Protein AF-A0A5J4RIB5-F1 (afdb_monomer)

Secondary structure (DSSP, 8-state):
--HHHHHHHHHHHHHHHHTT-HHHHHHHHHHHHTTSTTHHHHHHHHHHHHHHHHHHHHHHTT---TTHHHHHHHHHHHHHHHHHHHHHHHHHHHHHHHHHHHHHHHHHS-SS-HHHHHHHHHHHHHHHHHHTT-

Nearest PDB structures (foldseek):
  6o35-assembly1_A  TM=5.363E-01  e=4.156E+00  synthetic construct
  6o35-assembly1_B-2  TM=5.754E-01  e=6.605E+00  synthetic construct
  7nna-assembly1_A  TM=2.122E-01  e=6.605E+00  Klebsiella pneumoniae

Sequence (134 aa):
MDKLYINNQYQNIIGLINQKRLKEAIALLERYLCDGVLWDLYNQLEQIRISYNYMLQYMRMNVPDSERKKLHYKLLTDTMEIADRARIEKLAYAVALSLYYKARNTLLTPSYTIKAALMELENYTADIAVISLH

Mean predicted alig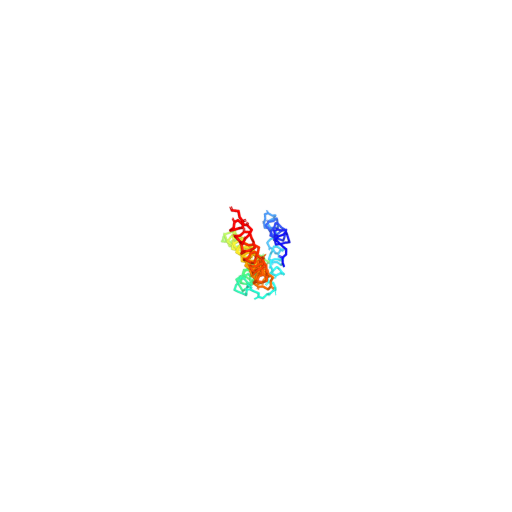ned error: 10.09 Å

Structure (mmCIF, N/CA/C/O backbone):
data_AF-A0A5J4RIB5-F1
#
_entry.id   AF-A0A5J4RIB5-F1
#
loop_
_atom_site.group_PDB
_atom_site.id
_atom_site.type_symbol
_atom_site.label_atom_id
_atom_site.label_alt_id
_atom_site.label_comp_id
_atom_site.label_asym_id
_atom_site.label_entity_id
_atom_site.label_seq_id
_atom_site.pdbx_PDB_ins_code
_atom_site.Cartn_x
_atom_site.Cartn_y
_atom_site.Cartn_z
_atom_site.occupancy
_atom_site.B_iso_or_equiv
_atom_site.auth_seq_id
_atom_site.auth_comp_id
_atom_site.auth_asym_id
_atom_site.auth_atom_id
_atom_site.pdbx_PDB_model_num
ATOM 1 N N . MET A 1 1 ? 11.457 -7.933 -11.142 1.00 59.97 1 MET A N 1
ATOM 2 C CA . MET A 1 1 ? 10.178 -7.615 -10.472 1.00 59.97 1 MET A CA 1
ATOM 3 C C . MET A 1 1 ? 9.107 -7.475 -11.536 1.00 59.97 1 MET A C 1
ATOM 5 O O . MET A 1 1 ? 9.207 -6.568 -12.355 1.00 59.97 1 MET A O 1
ATOM 9 N N . ASP A 1 2 ? 8.129 -8.380 -11.562 1.00 81.62 2 ASP A N 1
ATOM 10 C CA . ASP A 1 2 ? 7.052 -8.336 -12.554 1.00 81.62 2 ASP A CA 1
ATOM 11 C C . ASP A 1 2 ? 5.983 -7.311 -12.177 1.00 81.62 2 ASP A C 1
ATOM 13 O O . ASP A 1 2 ? 5.428 -7.338 -11.077 1.00 81.62 2 ASP A O 1
ATOM 17 N N . LYS A 1 3 ? 5.638 -6.428 -13.122 1.00 85.25 3 LYS A N 1
ATOM 18 C CA . LYS A 1 3 ? 4.566 -5.429 -12.956 1.00 85.25 3 LYS A CA 1
ATOM 19 C C . LYS A 1 3 ? 3.228 -6.078 -12.580 1.00 85.25 3 LYS A C 1
ATOM 21 O O . LYS A 1 3 ? 2.456 -5.502 -11.816 1.00 85.25 3 LYS A O 1
ATOM 26 N N . LEU A 1 4 ? 2.969 -7.283 -13.096 1.00 88.56 4 LEU A N 1
ATOM 27 C CA . LEU A 1 4 ? 1.775 -8.066 -12.780 1.00 88.56 4 LEU A CA 1
ATOM 28 C C . LEU A 1 4 ? 1.737 -8.468 -11.301 1.00 88.56 4 LEU A C 1
ATOM 30 O O . LEU A 1 4 ? 0.703 -8.311 -10.659 1.00 88.56 4 LEU A O 1
ATOM 34 N N . TYR A 1 5 ? 2.866 -8.923 -10.754 1.00 90.31 5 TYR A N 1
ATOM 35 C CA . TYR A 1 5 ? 2.979 -9.286 -9.342 1.00 90.31 5 TYR A CA 1
ATOM 36 C C . TYR A 1 5 ? 2.735 -8.076 -8.433 1.00 90.31 5 TYR A C 1
ATOM 38 O O . TYR A 1 5 ? 1.931 -8.161 -7.509 1.00 90.31 5 TYR A O 1
ATOM 46 N N . ILE A 1 6 ? 3.357 -6.931 -8.745 1.00 89.50 6 ILE A N 1
ATOM 47 C CA . ILE A 1 6 ? 3.166 -5.667 -8.011 1.00 89.50 6 ILE A CA 1
ATOM 48 C C . ILE A 1 6 ? 1.684 -5.272 -7.973 1.00 89.50 6 ILE A C 1
ATOM 50 O O . ILE A 1 6 ? 1.140 -4.974 -6.911 1.00 89.50 6 ILE A O 1
ATOM 54 N N . ASN A 1 7 ? 1.009 -5.315 -9.124 1.00 92.25 7 ASN A N 1
ATOM 55 C CA . ASN A 1 7 ? -0.412 -4.989 -9.194 1.00 92.25 7 ASN A CA 1
ATOM 56 C C . ASN A 1 7 ? -1.282 -6.007 -8.446 1.00 92.25 7 ASN A C 1
ATOM 58 O O . ASN A 1 7 ? -2.203 -5.594 -7.753 1.00 92.25 7 ASN A O 1
ATOM 62 N N . ASN A 1 8 ? -0.998 -7.308 -8.546 1.00 93.69 8 ASN A N 1
ATOM 63 C CA . ASN A 1 8 ? -1.767 -8.337 -7.846 1.00 93.69 8 ASN A CA 1
ATOM 64 C C . ASN A 1 8 ? -1.672 -8.173 -6.319 1.00 93.69 8 ASN A C 1
ATOM 66 O O . ASN A 1 8 ? -2.697 -8.131 -5.644 1.00 93.69 8 ASN A O 1
ATOM 70 N N . GLN A 1 9 ? -0.459 -7.984 -5.785 1.00 92.25 9 GLN A N 1
ATOM 71 C CA . GLN A 1 9 ? -0.258 -7.748 -4.351 1.00 92.25 9 GLN A CA 1
ATOM 72 C C . GLN A 1 9 ? -1.002 -6.501 -3.872 1.00 92.25 9 GLN A C 1
ATOM 74 O O . GLN A 1 9 ? -1.708 -6.552 -2.868 1.00 92.25 9 GLN A O 1
ATOM 79 N N . TYR A 1 10 ? -0.916 -5.406 -4.629 1.00 93.56 10 TYR A N 1
ATOM 80 C CA . TYR A 1 10 ? -1.654 -4.186 -4.321 1.00 93.56 10 TYR A CA 1
ATOM 81 C C . TYR A 1 10 ? -3.175 -4.407 -4.293 1.00 93.56 10 TYR A C 1
ATOM 83 O O . TYR A 1 10 ? -3.832 -3.994 -3.341 1.00 93.56 10 TYR A O 1
ATOM 91 N N . GLN A 1 11 ? -3.741 -5.110 -5.280 1.00 94.62 11 GLN A N 1
ATOM 92 C CA . GLN A 1 11 ? -5.179 -5.410 -5.299 1.00 94.62 11 GLN A CA 1
ATOM 93 C C . GLN A 1 11 ? -5.612 -6.253 -4.093 1.00 94.62 11 GLN A C 1
ATOM 95 O O . GLN A 1 11 ? -6.665 -5.994 -3.513 1.00 94.62 11 GLN A O 1
ATOM 100 N N . ASN A 1 12 ? -4.785 -7.210 -3.661 1.00 94.88 12 ASN A N 1
ATOM 101 C CA . ASN A 1 12 ? -5.063 -7.999 -2.460 1.00 94.88 12 ASN A CA 1
ATOM 102 C C . ASN A 1 12 ? -5.068 -7.123 -1.195 1.00 94.88 12 ASN A C 1
ATOM 104 O O . ASN A 1 12 ? -5.971 -7.250 -0.368 1.00 94.88 12 ASN A O 1
ATOM 108 N N . ILE A 1 13 ? -4.105 -6.202 -1.063 1.00 94.31 13 ILE A N 1
ATOM 109 C CA . ILE A 1 13 ? -4.021 -5.263 0.069 1.00 94.31 13 ILE A CA 1
ATOM 110 C C . ILE A 1 13 ? -5.260 -4.360 0.111 1.00 94.31 13 ILE A C 1
ATOM 112 O O . ILE A 1 13 ? -5.926 -4.279 1.143 1.00 94.31 13 ILE A O 1
ATOM 116 N N . ILE A 1 14 ? -5.620 -3.736 -1.013 1.00 94.38 14 ILE A N 1
ATOM 117 C CA . ILE A 1 14 ? -6.811 -2.878 -1.108 1.00 94.38 14 ILE A CA 1
ATOM 118 C C . ILE A 1 14 ? -8.091 -3.678 -0.833 1.00 94.38 14 ILE A C 1
ATOM 120 O O . ILE A 1 14 ? -8.984 -3.201 -0.132 1.00 94.38 14 ILE A O 1
ATOM 124 N N . GLY A 1 15 ? -8.167 -4.925 -1.306 1.00 94.50 15 GLY A N 1
ATOM 125 C CA . GLY A 1 15 ? -9.265 -5.838 -0.994 1.00 94.50 15 GLY A CA 1
ATOM 126 C C . GLY A 1 15 ? -9.434 -6.073 0.511 1.00 94.50 15 GLY A C 1
ATOM 127 O O . GLY A 1 15 ? -10.552 -5.993 1.022 1.00 94.50 15 GLY A O 1
ATOM 128 N N . LEU A 1 16 ? -8.336 -6.292 1.241 1.00 94.00 16 LEU A N 1
ATOM 129 C CA . LEU A 1 16 ? -8.355 -6.449 2.702 1.00 94.00 16 LEU A CA 1
ATOM 130 C C . LEU A 1 16 ? -8.769 -5.157 3.424 1.00 94.00 16 LEU A C 1
ATOM 132 O O . LEU A 1 16 ? -9.557 -5.211 4.373 1.00 94.00 16 LEU A O 1
ATOM 136 N N . ILE A 1 17 ? -8.294 -4.000 2.956 1.00 91.69 17 ILE A N 1
ATOM 137 C CA . ILE A 1 17 ? -8.664 -2.684 3.502 1.00 91.69 17 ILE A CA 1
ATOM 138 C C . ILE A 1 17 ? -10.169 -2.432 3.330 1.00 91.69 17 ILE A C 1
ATOM 140 O O . ILE A 1 17 ? -10.851 -2.086 4.298 1.00 91.69 17 ILE A O 1
ATOM 144 N N . ASN A 1 18 ? -10.716 -2.699 2.141 1.00 91.00 18 ASN A N 1
ATOM 145 C CA . ASN A 1 18 ? -12.144 -2.545 1.844 1.00 91.00 18 ASN A CA 1
ATOM 146 C C . ASN A 1 18 ? -13.030 -3.472 2.691 1.00 91.00 18 ASN A C 1
ATOM 148 O O . ASN A 1 18 ? -14.131 -3.095 3.092 1.00 91.00 18 ASN A O 1
ATOM 152 N N . GLN A 1 19 ? -12.532 -4.663 3.033 1.00 92.81 19 GLN A N 1
ATOM 153 C CA . GLN A 1 19 ? -13.194 -5.599 3.948 1.00 92.81 19 GLN A CA 1
ATOM 154 C C . GLN A 1 19 ? -13.059 -5.204 5.432 1.00 92.81 19 GLN A C 1
ATOM 156 O O . GLN A 1 19 ? -13.494 -5.956 6.303 1.00 92.81 19 GLN A O 1
ATOM 161 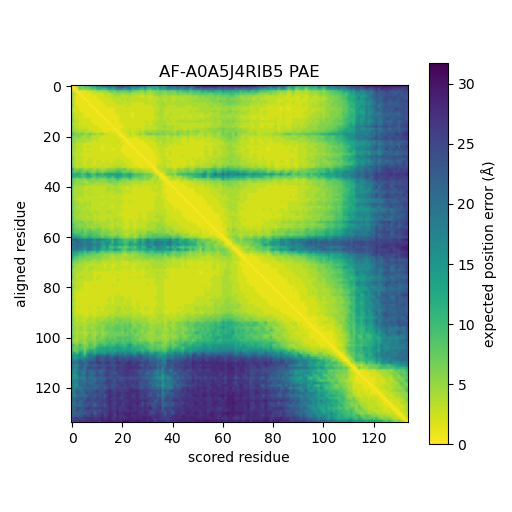N N . LYS A 1 20 ? -12.461 -4.044 5.748 1.00 88.00 20 LYS A N 1
ATOM 162 C CA . LYS A 1 20 ? -12.151 -3.580 7.115 1.00 88.00 20 LYS A CA 1
ATOM 163 C C . LYS A 1 20 ? -11.229 -4.531 7.893 1.00 88.00 20 LYS A C 1
ATOM 165 O O . LYS A 1 20 ? -11.199 -4.506 9.123 1.00 88.00 20 LYS A O 1
ATOM 170 N N . ARG A 1 21 ? -10.439 -5.354 7.196 1.00 91.81 21 ARG A N 1
ATOM 171 C CA . ARG A 1 21 ? -9.492 -6.317 7.786 1.00 91.81 21 ARG A CA 1
ATOM 172 C C . ARG A 1 21 ? -8.114 -5.677 7.946 1.00 91.81 21 ARG A C 1
ATOM 174 O O . ARG A 1 21 ? -7.120 -6.157 7.406 1.00 91.81 21 ARG A O 1
ATOM 181 N N . LEU A 1 22 ? -8.058 -4.584 8.712 1.00 91.12 22 LEU A N 1
ATOM 182 C CA . LEU A 1 22 ? -6.865 -3.737 8.834 1.00 91.12 22 LEU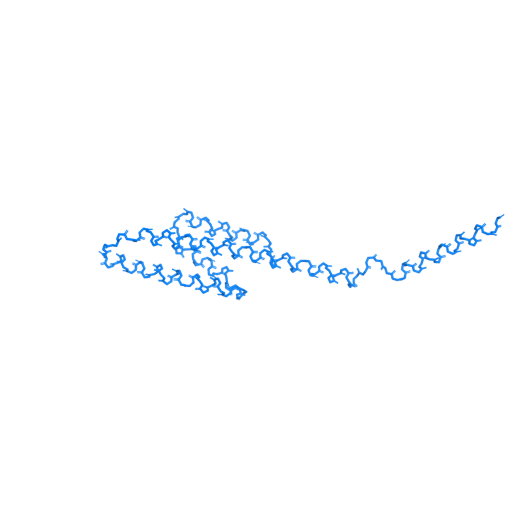 A CA 1
ATOM 183 C C . LEU A 1 22 ? -5.626 -4.512 9.314 1.00 91.12 22 LEU A C 1
ATOM 185 O O . LEU A 1 22 ? -4.545 -4.346 8.765 1.00 91.12 22 LEU A O 1
ATOM 189 N N . LYS A 1 23 ? -5.790 -5.426 10.279 1.00 92.75 23 LYS A N 1
ATOM 190 C CA . LYS A 1 23 ? -4.694 -6.270 10.786 1.00 92.75 23 LYS A CA 1
ATOM 191 C C . LYS A 1 23 ? -4.014 -7.083 9.680 1.00 92.75 23 LYS A C 1
ATOM 193 O O . LYS A 1 23 ? -2.795 -7.199 9.651 1.00 92.75 23 LYS A O 1
ATOM 198 N N . GLU A 1 24 ? -4.812 -7.671 8.798 1.00 93.62 24 GLU A N 1
ATOM 199 C CA . GLU A 1 24 ? -4.313 -8.529 7.724 1.00 93.62 24 GLU A CA 1
ATOM 200 C C . GLU A 1 24 ? -3.723 -7.705 6.587 1.00 93.62 24 GLU A C 1
ATOM 202 O O . GLU A 1 24 ? -2.696 -8.085 6.033 1.00 93.62 24 GLU A O 1
ATOM 207 N N . ALA A 1 25 ? -4.331 -6.552 6.289 1.00 94.62 25 ALA A N 1
ATOM 208 C CA . ALA A 1 25 ? -3.780 -5.593 5.341 1.00 94.62 25 ALA A CA 1
ATOM 209 C C . ALA A 1 25 ? -2.380 -5.125 5.769 1.00 94.62 25 ALA A C 1
ATOM 211 O O . ALA A 1 25 ? -1.464 -5.156 4.953 1.00 94.62 25 ALA A O 1
ATOM 212 N N . ILE A 1 26 ? -2.201 -4.771 7.049 1.00 93.31 26 ILE A N 1
ATOM 213 C CA . ILE A 1 26 ? -0.899 -4.380 7.610 1.00 93.31 26 ILE A CA 1
ATOM 214 C C . ILE A 1 26 ? 0.112 -5.525 7.470 1.00 93.31 26 ILE A C 1
ATOM 216 O O . ILE A 1 26 ? 1.181 -5.307 6.917 1.00 93.31 26 ILE A O 1
ATOM 220 N N . ALA A 1 27 ? -0.234 -6.752 7.875 1.00 93.69 27 ALA A N 1
ATOM 221 C CA . ALA A 1 27 ? 0.681 -7.897 7.791 1.00 93.69 27 ALA A CA 1
ATOM 222 C C . ALA A 1 27 ? 1.100 -8.236 6.344 1.00 93.69 27 ALA A C 1
ATOM 224 O O . ALA A 1 27 ? 2.253 -8.583 6.073 1.00 93.69 27 ALA A O 1
ATOM 225 N N . LEU A 1 28 ? 0.169 -8.131 5.391 1.00 93.50 28 LEU A N 1
ATOM 226 C CA . LEU A 1 28 ? 0.470 -8.326 3.974 1.00 93.50 28 LEU A CA 1
ATOM 227 C C . LEU A 1 28 ? 1.375 -7.205 3.441 1.00 93.50 28 LEU A C 1
ATOM 229 O O . LEU A 1 28 ? 2.315 -7.479 2.693 1.00 93.50 28 LEU A O 1
ATOM 233 N N . LEU A 1 29 ? 1.119 -5.959 3.848 1.00 92.62 29 LEU A N 1
ATOM 234 C CA . LEU A 1 29 ? 1.900 -4.791 3.450 1.00 92.62 29 LEU A CA 1
ATOM 235 C C . LEU A 1 29 ? 3.316 -4.807 4.055 1.00 92.62 29 LEU A C 1
ATOM 237 O O . LEU A 1 29 ? 4.266 -4.466 3.358 1.00 92.62 29 LEU A O 1
ATOM 241 N N . GLU A 1 30 ? 3.497 -5.296 5.284 1.00 92.50 30 GLU A N 1
ATOM 242 C CA . GLU A 1 30 ? 4.818 -5.534 5.888 1.00 92.50 30 GLU A CA 1
ATOM 243 C C . GLU A 1 30 ? 5.642 -6.506 5.045 1.00 92.50 30 GLU A C 1
ATOM 245 O O . GLU A 1 30 ?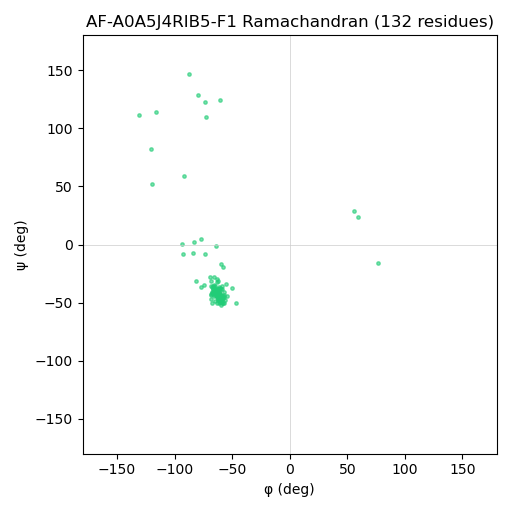 6.776 -6.211 4.666 1.00 92.50 30 GLU A O 1
ATOM 250 N N . ARG A 1 31 ? 5.051 -7.652 4.681 1.00 90.50 31 ARG A N 1
ATOM 251 C CA . ARG A 1 31 ? 5.710 -8.636 3.816 1.00 90.50 31 ARG A CA 1
ATOM 252 C C . ARG A 1 31 ? 6.037 -8.049 2.445 1.00 90.50 31 ARG A C 1
ATOM 254 O O . ARG A 1 31 ? 7.076 -8.367 1.877 1.00 90.50 31 ARG A O 1
ATOM 261 N N . TYR A 1 32 ? 5.168 -7.189 1.922 1.00 89.94 32 TYR A N 1
ATO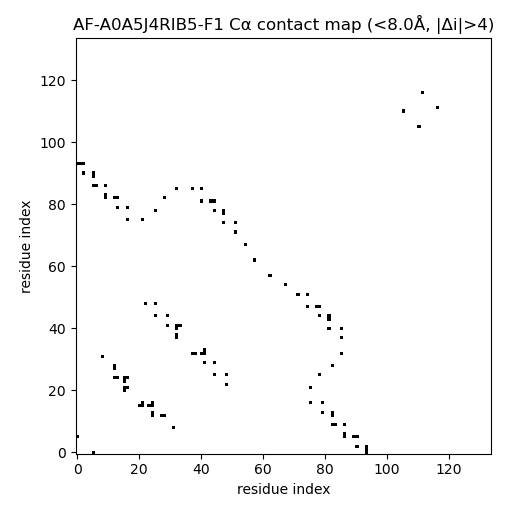M 262 C CA . TYR A 1 32 ? 5.373 -6.502 0.650 1.00 89.94 32 TYR A CA 1
ATOM 263 C C . TYR A 1 32 ? 6.514 -5.466 0.693 1.00 89.94 32 TYR A C 1
ATOM 265 O O . TYR A 1 32 ? 7.192 -5.244 -0.316 1.00 89.94 32 TYR A O 1
ATOM 273 N N . LEU A 1 33 ? 6.745 -4.845 1.853 1.00 89.88 33 LEU A N 1
ATOM 274 C CA . LEU A 1 33 ? 7.791 -3.842 2.088 1.00 89.88 33 LEU A CA 1
ATOM 275 C C . LEU A 1 33 ? 9.115 -4.428 2.614 1.00 89.88 33 LEU A C 1
ATOM 277 O O . LEU A 1 33 ? 10.113 -3.712 2.655 1.00 89.88 33 LEU A O 1
ATOM 281 N N . CYS A 1 34 ? 9.151 -5.718 2.960 1.00 84.12 34 CYS A N 1
ATOM 282 C CA . CYS A 1 34 ? 10.294 -6.397 3.584 1.00 84.12 34 CYS A CA 1
ATOM 283 C C . CYS A 1 34 ? 11.591 -6.376 2.742 1.00 84.12 34 CYS A C 1
ATOM 285 O O . CYS A 1 34 ? 12.679 -6.534 3.286 1.00 84.12 34 CYS A O 1
ATOM 287 N N . ASP A 1 35 ? 11.502 -6.084 1.441 1.00 80.19 35 ASP A N 1
ATOM 288 C CA . ASP A 1 35 ? 12.642 -6.013 0.511 1.00 80.19 35 ASP A CA 1
ATOM 289 C C . ASP A 1 35 ? 13.663 -4.888 0.827 1.00 80.19 35 ASP A C 1
ATOM 291 O O . ASP A 1 35 ? 14.634 -4.716 0.094 1.00 80.19 35 ASP A O 1
ATOM 295 N N . GLY A 1 36 ? 13.442 -4.072 1.866 1.00 74.50 36 GLY A N 1
ATOM 296 C CA . GLY A 1 36 ? 14.394 -3.069 2.373 1.00 74.50 36 GLY A CA 1
ATOM 297 C C . GLY A 1 36 ? 14.520 -1.785 1.543 1.00 74.50 36 GLY A C 1
ATOM 298 O O . GLY A 1 36 ? 14.992 -0.775 2.053 1.00 74.50 36 GLY A O 1
ATOM 299 N N . VAL A 1 37 ? 14.042 -1.781 0.294 1.00 78.56 37 VAL A N 1
ATOM 300 C CA . VAL A 1 37 ? 14.084 -0.615 -0.616 1.00 78.56 37 VAL A CA 1
ATOM 301 C C . VAL A 1 37 ? 13.268 0.573 -0.089 1.00 78.56 37 VAL A C 1
ATOM 303 O O . VAL A 1 37 ? 13.593 1.720 -0.366 1.00 78.56 37 VAL A O 1
ATOM 306 N N . LEU A 1 38 ? 12.205 0.304 0.672 1.00 88.31 38 LEU A N 1
ATOM 307 C CA . LEU A 1 38 ? 11.231 1.299 1.130 1.00 88.31 38 LEU A CA 1
ATOM 308 C C . LEU A 1 38 ? 11.186 1.366 2.659 1.00 88.31 38 LEU A C 1
ATOM 310 O O . LEU A 1 38 ? 10.125 1.238 3.270 1.00 88.31 38 LEU A O 1
ATOM 314 N N . TRP A 1 39 ? 12.358 1.534 3.273 1.00 88.12 39 TRP A N 1
ATOM 315 C CA . TRP A 1 39 ? 12.515 1.525 4.729 1.00 88.12 39 TRP A CA 1
ATOM 316 C C . TRP A 1 39 ? 11.672 2.600 5.432 1.00 88.12 39 TRP A C 1
ATOM 318 O O . TRP A 1 39 ? 11.045 2.322 6.452 1.00 88.12 39 TRP A O 1
ATOM 328 N N . ASP A 1 40 ? 11.557 3.792 4.845 1.00 91.81 40 ASP A N 1
ATOM 329 C CA . ASP A 1 40 ? 10.736 4.871 5.409 1.00 91.81 40 ASP A CA 1
ATOM 330 C C . ASP A 1 40 ? 9.251 4.489 5.486 1.00 91.81 40 ASP A C 1
ATOM 332 O O . ASP A 1 40 ? 8.601 4.694 6.513 1.00 91.81 40 ASP A O 1
ATOM 336 N N . LEU A 1 41 ? 8.720 3.868 4.426 1.00 92.44 41 LEU A N 1
ATOM 337 C CA . LEU A 1 41 ? 7.338 3.380 4.394 1.00 92.44 41 LEU A CA 1
ATOM 338 C C . LEU A 1 41 ? 7.125 2.226 5.378 1.00 92.44 41 LEU A C 1
ATOM 340 O O . LEU A 1 41 ? 6.070 2.143 6.004 1.00 92.44 41 LEU A O 1
ATOM 344 N N . TYR A 1 42 ? 8.127 1.361 5.546 1.00 92.62 42 TYR A N 1
ATOM 345 C CA . TYR A 1 42 ? 8.090 0.294 6.542 1.00 92.62 42 TYR A CA 1
ATOM 346 C C . TYR A 1 42 ? 8.002 0.859 7.968 1.00 92.62 42 TYR A C 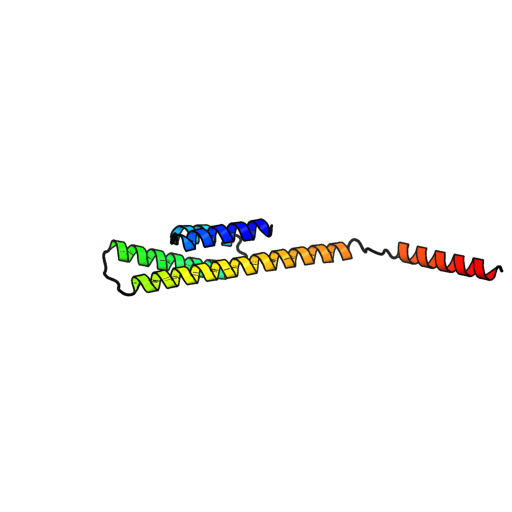1
ATOM 348 O O . TYR A 1 42 ? 7.160 0.426 8.750 1.00 92.62 42 TYR A O 1
ATOM 356 N N . ASN A 1 43 ? 8.797 1.881 8.297 1.00 91.81 43 ASN A N 1
ATOM 357 C CA . ASN A 1 43 ? 8.736 2.528 9.610 1.00 91.81 43 ASN A CA 1
ATOM 358 C C . ASN A 1 43 ? 7.394 3.217 9.865 1.00 91.81 43 ASN A C 1
ATOM 360 O O . ASN A 1 43 ? 6.862 3.147 10.972 1.00 91.81 43 ASN A O 1
ATOM 364 N N . GLN A 1 44 ? 6.832 3.882 8.853 1.00 94.06 44 GLN A N 1
ATOM 365 C CA . GLN A 1 44 ? 5.503 4.486 8.960 1.00 94.06 44 GLN A CA 1
ATOM 366 C C . GLN A 1 44 ? 4.431 3.421 9.215 1.00 94.06 44 GLN A C 1
ATOM 368 O O . GLN A 1 44 ? 3.582 3.595 10.090 1.00 94.06 44 GLN A O 1
ATOM 373 N N . LEU A 1 45 ? 4.507 2.290 8.510 1.00 94.69 45 LEU A N 1
ATOM 374 C CA . LEU A 1 45 ? 3.600 1.166 8.715 1.00 94.69 45 LEU A CA 1
ATOM 375 C C . LEU A 1 45 ? 3.732 0.567 10.120 1.00 94.69 45 LEU A C 1
ATOM 377 O O . LEU A 1 45 ? 2.727 0.251 10.755 1.00 94.69 45 LEU A O 1
ATOM 381 N N . GLU A 1 46 ? 4.955 0.466 10.630 1.00 93.69 46 GLU A N 1
ATOM 382 C CA . GLU A 1 46 ? 5.224 -0.017 11.981 1.00 93.69 46 GLU A CA 1
ATOM 383 C C . GLU A 1 46 ? 4.586 0.895 13.044 1.00 93.69 46 GLU A C 1
ATOM 385 O O . GLU A 1 46 ? 3.952 0.412 13.983 1.00 93.69 46 GLU A O 1
ATOM 390 N N . GLN A 1 47 ? 4.645 2.219 12.863 1.00 94.25 47 GLN A N 1
ATOM 391 C CA . GLN A 1 47 ? 3.948 3.166 13.745 1.00 94.25 47 GLN A CA 1
ATOM 392 C C . GLN A 1 47 ? 2.425 2.976 13.713 1.00 94.25 47 GLN A C 1
ATOM 394 O O . GLN A 1 47 ? 1.776 2.964 14.763 1.00 94.25 47 GLN A O 1
ATOM 399 N N . ILE A 1 48 ? 1.846 2.764 12.526 1.00 94.31 48 ILE A N 1
ATOM 400 C CA . ILE A 1 48 ? 0.415 2.460 12.370 1.00 94.31 48 ILE A CA 1
ATOM 401 C C . ILE A 1 48 ? 0.062 1.157 13.093 1.00 94.31 48 ILE A C 1
ATOM 403 O O . ILE A 1 48 ? -0.932 1.105 13.819 1.00 94.31 48 ILE A O 1
ATOM 407 N N . ARG A 1 49 ? 0.884 0.112 12.950 1.00 94.44 49 ARG A N 1
ATOM 408 C CA . ARG A 1 49 ? 0.688 -1.181 13.615 1.00 94.44 49 ARG A CA 1
ATOM 409 C C . ARG A 1 49 ? 0.709 -1.047 15.131 1.00 94.44 49 ARG A C 1
ATOM 411 O O . ARG A 1 49 ? -0.171 -1.584 15.806 1.00 94.44 49 ARG A O 1
ATOM 418 N N . ILE A 1 50 ? 1.691 -0.326 15.668 1.00 94.38 50 ILE A N 1
ATOM 419 C CA . ILE A 1 50 ? 1.803 -0.042 17.101 1.00 94.38 50 ILE A CA 1
ATOM 420 C C . ILE A 1 50 ? 0.553 0.707 17.582 1.00 94.38 50 ILE A C 1
ATOM 422 O O . ILE A 1 50 ? -0.089 0.274 18.541 1.00 94.38 50 ILE A O 1
ATOM 426 N N . SER A 1 51 ? 0.154 1.774 16.883 1.00 93.50 51 SER A N 1
ATOM 427 C CA . SER A 1 51 ? -1.042 2.561 17.213 1.00 93.50 51 SER A CA 1
ATOM 428 C C . SER A 1 51 ? -2.321 1.714 17.192 1.00 93.50 51 SER A C 1
ATOM 430 O O . SER A 1 51 ? -3.122 1.762 18.129 1.00 93.50 51 SER A O 1
ATOM 432 N N . TYR A 1 52 ? -2.481 0.863 16.179 1.00 93.38 52 TYR A N 1
ATOM 433 C CA . TYR A 1 52 ? -3.606 -0.061 16.070 1.00 93.38 52 TYR A CA 1
ATOM 434 C C . TYR A 1 52 ? -3.630 -1.087 17.213 1.00 93.38 52 TYR A C 1
ATOM 436 O O . TYR A 1 52 ? -4.681 -1.352 17.796 1.00 93.38 52 TYR A O 1
ATOM 444 N N . ASN A 1 53 ? -2.473 -1.633 17.595 1.00 92.81 53 ASN A N 1
ATOM 445 C CA . ASN A 1 53 ? -2.376 -2.557 18.724 1.00 92.81 53 ASN A CA 1
ATOM 446 C C . ASN A 1 53 ? -2.752 -1.884 20.048 1.00 92.81 53 ASN A C 1
ATOM 448 O O . ASN A 1 53 ? -3.495 -2.477 20.833 1.00 92.81 53 ASN A O 1
ATOM 452 N N . TYR A 1 54 ? -2.306 -0.648 20.284 1.00 91.75 54 TYR A N 1
ATOM 453 C CA . TYR A 1 54 ? -2.732 0.124 21.453 1.00 91.75 54 TYR A CA 1
ATOM 454 C C . TYR A 1 54 ? -4.241 0.350 21.455 1.00 91.75 54 TYR A C 1
ATOM 456 O O . TYR A 1 54 ? -4.902 0.075 22.455 1.00 91.75 54 TYR A O 1
ATOM 464 N N . MET A 1 55 ? -4.809 0.761 20.321 1.00 90.38 55 MET A N 1
ATOM 465 C CA . MET A 1 55 ? -6.253 0.930 20.167 1.00 90.38 55 MET A CA 1
ATOM 466 C C . MET A 1 55 ? -7.019 -0.351 20.545 1.00 90.38 55 MET A C 1
ATOM 468 O O . MET A 1 55 ? -8.003 -0.286 21.280 1.00 90.38 55 MET A O 1
ATOM 472 N N . LEU A 1 56 ? -6.557 -1.528 20.106 1.00 90.69 56 LEU A N 1
ATOM 473 C CA . LEU A 1 56 ? -7.156 -2.814 20.483 1.00 90.69 56 LEU A CA 1
ATOM 474 C C . LEU A 1 56 ? -7.012 -3.130 21.980 1.00 90.69 56 LEU A C 1
ATOM 476 O O . LEU A 1 56 ? -7.931 -3.698 22.571 1.00 90.69 56 LEU A O 1
ATOM 480 N N . GLN A 1 57 ? -5.890 -2.776 22.610 1.00 90.25 57 GLN A N 1
ATOM 481 C CA . GLN A 1 57 ? -5.706 -2.960 24.054 1.00 90.25 57 GLN A CA 1
ATOM 482 C C . GLN A 1 57 ? -6.710 -2.128 24.857 1.00 90.25 57 GLN A C 1
ATOM 484 O O . GLN A 1 57 ? -7.362 -2.672 25.748 1.00 90.25 57 GLN A O 1
ATOM 489 N N . TYR A 1 58 ? -6.920 -0.861 24.489 1.00 87.50 58 TYR A N 1
ATOM 490 C CA . TYR A 1 58 ? -7.929 -0.011 25.130 1.00 87.50 58 TYR A CA 1
ATOM 491 C C . TYR A 1 58 ? -9.349 -0.572 24.980 1.00 87.50 58 TYR A C 1
ATOM 493 O O . TYR A 1 58 ? -10.128 -0.540 25.933 1.00 87.50 58 TYR A O 1
ATOM 501 N N . MET A 1 59 ? -9.677 -1.175 23.829 1.00 86.06 59 MET A N 1
ATOM 502 C CA . MET A 1 59 ? -10.965 -1.863 23.655 1.00 86.06 59 MET A CA 1
ATOM 503 C C . MET A 1 59 ? -11.137 -3.039 24.614 1.00 86.06 59 MET A C 1
ATOM 505 O O . MET A 1 59 ? -12.229 -3.246 25.133 1.00 86.06 59 MET A O 1
ATOM 509 N N . ARG A 1 60 ? -10.073 -3.816 24.852 1.00 89.00 60 ARG A N 1
ATOM 510 C CA . ARG A 1 60 ? -10.116 -4.960 25.777 1.00 89.00 60 ARG A CA 1
ATOM 511 C C . ARG A 1 60 ? -10.338 -4.529 27.224 1.00 89.00 60 ARG A C 1
ATOM 513 O O . ARG A 1 60 ? -10.907 -5.294 27.990 1.00 89.00 60 ARG A O 1
ATOM 520 N N . MET A 1 61 ? -9.910 -3.319 27.578 1.00 88.38 61 MET A N 1
ATOM 521 C CA . MET A 1 61 ? -10.122 -2.716 28.898 1.00 88.38 61 MET A CA 1
ATOM 522 C C . MET A 1 61 ? -11.505 -2.056 29.040 1.00 88.38 61 MET A C 1
ATOM 524 O O . MET A 1 61 ? -11.805 -1.492 30.087 1.00 88.38 61 MET A O 1
ATOM 528 N N . ASN A 1 62 ? -12.348 -2.130 28.003 1.00 81.75 62 ASN A N 1
ATOM 529 C CA . ASN A 1 62 ? -13.698 -1.566 27.960 1.00 81.75 62 ASN A CA 1
ATOM 530 C C . ASN A 1 62 ? -13.758 -0.054 28.263 1.00 81.75 62 ASN A C 1
ATOM 532 O O . ASN A 1 62 ? -14.762 0.444 28.770 1.00 81.75 62 ASN A O 1
ATOM 536 N N . VAL A 1 63 ? -12.683 0.678 27.945 1.00 80.06 63 VAL A N 1
ATOM 537 C CA . VAL A 1 63 ? -12.620 2.136 28.106 1.00 80.06 63 VAL A CA 1
ATOM 538 C C . VAL A 1 63 ? -13.472 2.795 27.011 1.00 80.06 63 VAL A C 1
ATOM 540 O O . VAL A 1 63 ? -13.223 2.553 25.824 1.00 80.06 63 VAL A O 1
ATOM 543 N N . PRO A 1 64 ? -14.480 3.615 27.360 1.00 75.50 64 PRO A N 1
ATOM 544 C CA . PRO A 1 64 ? -15.264 4.342 26.373 1.00 75.50 64 PRO A CA 1
ATOM 545 C C . PRO A 1 64 ? -14.427 5.485 25.783 1.00 75.50 64 PRO A C 1
ATOM 547 O O . PRO A 1 64 ? -14.150 6.474 26.452 1.00 75.50 64 PRO A O 1
ATOM 550 N N . ASP A 1 65 ? -14.040 5.346 24.516 1.00 78.44 65 ASP A N 1
ATOM 551 C CA . ASP A 1 65 ? -13.327 6.370 23.748 1.00 78.44 65 ASP A CA 1
ATOM 552 C C . ASP A 1 65 ? -14.193 6.830 22.564 1.00 78.44 65 ASP A C 1
ATOM 554 O O . ASP A 1 65 ? -14.488 6.057 21.643 1.00 78.44 65 ASP A O 1
ATOM 558 N N . SER A 1 66 ? -14.616 8.096 22.595 1.00 78.56 66 SER A N 1
ATOM 559 C CA . SER A 1 66 ? -15.411 8.727 21.537 1.00 78.56 66 SER A CA 1
ATOM 560 C C . SER A 1 66 ? -14.619 8.945 20.243 1.00 78.56 66 SER A C 1
ATOM 562 O O . SER A 1 66 ? -15.200 8.893 19.157 1.00 78.56 66 SER A O 1
ATOM 564 N N . GLU A 1 67 ? -13.296 9.116 20.326 1.00 85.31 67 GLU A N 1
ATOM 565 C CA . GLU A 1 67 ? -12.409 9.344 19.178 1.00 85.31 67 GLU A CA 1
ATOM 566 C C . GLU A 1 67 ? -11.976 8.030 18.502 1.00 85.31 67 GLU A C 1
ATOM 568 O O . GLU A 1 67 ? -11.424 8.047 17.399 1.00 85.31 67 GLU A O 1
ATOM 573 N N . ARG A 1 68 ? -12.308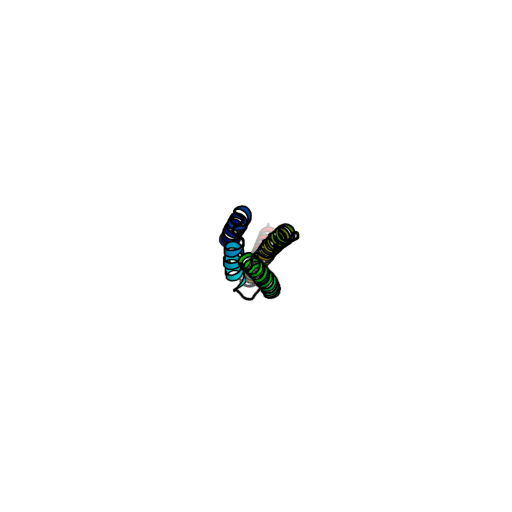 6.870 19.085 1.00 85.06 68 ARG A N 1
ATOM 574 C CA . ARG A 1 68 ? -11.975 5.531 18.568 1.00 85.06 68 ARG A CA 1
ATOM 575 C C . ARG A 1 68 ? -12.266 5.371 17.076 1.00 85.06 68 ARG A C 1
ATOM 577 O O . ARG A 1 68 ? -11.429 4.890 16.316 1.00 85.06 68 ARG A O 1
ATOM 584 N N . LYS A 1 69 ? -13.475 5.735 16.635 1.00 87.06 69 LYS A N 1
ATOM 585 C CA . LYS A 1 69 ? -13.872 5.571 15.224 1.00 87.06 69 LYS A CA 1
ATOM 586 C C . LYS A 1 69 ? -13.002 6.428 14.309 1.00 87.06 69 LYS A C 1
ATOM 588 O O . LYS A 1 69 ? -12.574 5.957 13.262 1.00 87.06 69 LYS A O 1
ATOM 593 N N . LYS A 1 70 ? -12.710 7.658 14.725 1.00 91.25 70 LYS A N 1
ATOM 594 C CA . LYS A 1 70 ? -11.875 8.598 13.978 1.00 91.25 70 LYS A CA 1
ATOM 595 C C . LYS A 1 70 ? -10.431 8.109 13.889 1.00 91.25 70 LYS A C 1
ATOM 597 O O . LYS A 1 70 ? -9.869 8.131 12.800 1.00 91.25 70 LYS A O 1
ATOM 602 N N . LEU A 1 71 ? -9.872 7.589 14.986 1.00 91.88 71 LEU A N 1
ATOM 603 C CA . LEU A 1 71 ? -8.545 6.971 14.983 1.00 91.88 71 LEU A CA 1
ATOM 604 C C . LEU A 1 71 ? -8.493 5.772 14.028 1.00 91.88 71 LEU A C 1
ATOM 606 O O . LEU A 1 71 ? -7.586 5.690 13.209 1.00 91.88 71 LEU A O 1
ATOM 610 N N . HIS A 1 72 ? -9.494 4.887 14.065 1.00 91.44 72 HIS A N 1
ATOM 611 C CA . HIS A 1 72 ? -9.565 3.753 13.139 1.00 91.44 72 HIS A CA 1
ATOM 612 C C . HIS A 1 72 ? -9.589 4.193 11.673 1.00 91.44 72 HIS A C 1
ATOM 614 O O . HIS A 1 72 ? -8.867 3.636 10.853 1.00 91.44 72 HIS A O 1
ATOM 620 N N . TYR A 1 73 ? -10.420 5.183 11.334 1.00 91.62 73 TYR A N 1
ATOM 621 C CA . TYR A 1 73 ? -10.479 5.703 9.968 1.00 91.62 73 TYR A CA 1
ATOM 622 C C . TYR A 1 73 ? -9.161 6.341 9.547 1.00 91.62 73 TYR A C 1
ATOM 624 O O . TYR A 1 73 ? -8.730 6.111 8.425 1.00 91.62 73 TYR A O 1
ATOM 632 N N . LYS A 1 74 ? -8.495 7.069 10.448 1.00 94.06 74 LYS A N 1
ATOM 633 C CA . LYS A 1 74 ? -7.166 7.619 10.185 1.00 94.06 74 LYS A CA 1
ATOM 634 C C . LYS A 1 74 ? -6.159 6.510 9.872 1.00 94.06 74 LYS A C 1
ATOM 636 O O . LYS A 1 74 ? -5.557 6.537 8.810 1.00 94.06 74 LYS A O 1
ATOM 641 N N . LEU A 1 75 ? -6.055 5.490 10.727 1.00 94.12 75 LEU A N 1
ATOM 642 C CA . LEU A 1 75 ? -5.147 4.355 10.506 1.00 94.12 75 LEU A CA 1
ATOM 643 C C . LEU A 1 75 ? -5.447 3.621 9.190 1.00 94.12 75 LEU A C 1
ATOM 645 O O . LEU A 1 75 ? -4.531 3.155 8.516 1.00 94.12 75 LEU A O 1
ATOM 649 N N . LEU A 1 76 ? -6.724 3.530 8.813 1.00 93.75 76 LEU A N 1
ATOM 650 C CA . LEU A 1 76 ? -7.149 2.919 7.558 1.00 93.75 76 LEU A CA 1
ATOM 651 C C . LEU A 1 76 ? -6.712 3.749 6.342 1.00 93.75 76 LEU A C 1
ATOM 653 O O . LEU A 1 76 ? -6.147 3.186 5.405 1.00 93.75 76 LEU A O 1
ATOM 657 N N . THR A 1 77 ? -6.927 5.065 6.374 1.00 94.25 77 THR A N 1
ATOM 658 C CA . THR A 1 77 ? -6.475 5.990 5.324 1.00 94.25 77 THR A CA 1
ATOM 659 C C . THR A 1 77 ? -4.954 5.983 5.202 1.00 94.25 77 THR A C 1
ATOM 661 O O . THR A 1 77 ? -4.443 5.805 4.099 1.00 94.25 77 THR A O 1
ATOM 664 N N . ASP A 1 78 ? -4.240 6.082 6.324 1.00 95.19 78 ASP A N 1
ATOM 665 C CA . ASP A 1 78 ? -2.776 6.101 6.355 1.00 95.19 78 ASP A CA 1
ATOM 666 C C . ASP A 1 78 ? -2.202 4.788 5.777 1.00 95.19 78 ASP A C 1
ATOM 668 O O . ASP A 1 78 ? -1.263 4.800 4.983 1.00 95.19 78 ASP A O 1
ATOM 672 N N . THR A 1 79 ? -2.808 3.634 6.095 1.00 94.81 79 THR A N 1
ATOM 673 C CA . THR A 1 79 ? -2.398 2.334 5.521 1.00 94.81 79 THR A CA 1
ATOM 674 C C . THR A 1 79 ? -2.610 2.288 4.006 1.00 94.81 79 THR A C 1
ATOM 676 O O . THR A 1 79 ? -1.782 1.734 3.280 1.00 94.81 79 THR A O 1
ATOM 679 N N . MET A 1 80 ? -3.709 2.869 3.516 1.00 94.81 80 MET A N 1
ATOM 680 C CA . MET A 1 80 ? -4.004 2.927 2.084 1.00 94.81 80 MET A CA 1
ATOM 681 C C . MET A 1 80 ? -3.014 3.833 1.345 1.00 94.81 80 MET A C 1
ATOM 683 O O . MET A 1 80 ? -2.491 3.446 0.302 1.00 94.81 80 MET A O 1
ATOM 687 N N . GLU A 1 81 ? -2.670 4.978 1.933 1.00 95.50 81 GLU A N 1
ATOM 688 C CA . GLU A 1 81 ? -1.658 5.892 1.400 1.00 95.50 81 GLU A CA 1
ATOM 689 C C . GLU A 1 81 ? -0.277 5.224 1.295 1.00 95.50 81 GLU A C 1
ATOM 691 O O . GLU A 1 81 ? 0.407 5.358 0.276 1.00 95.50 81 GLU A O 1
ATOM 696 N N . ILE A 1 82 ? 0.126 4.447 2.308 1.00 94.56 82 ILE A N 1
ATOM 697 C CA . ILE A 1 82 ? 1.375 3.672 2.251 1.00 94.56 82 ILE A CA 1
ATOM 698 C C . ILE A 1 82 ? 1.317 2.630 1.131 1.00 94.56 82 ILE A C 1
ATOM 700 O O . ILE A 1 82 ? 2.292 2.481 0.391 1.00 94.56 82 ILE A O 1
ATOM 704 N N . ALA A 1 83 ? 0.196 1.920 0.971 1.00 94.31 83 ALA A N 1
ATOM 705 C CA . ALA A 1 83 ? 0.036 0.932 -0.096 1.00 94.31 83 ALA A CA 1
ATOM 706 C C . ALA A 1 83 ? 0.148 1.568 -1.496 1.00 94.31 83 ALA A C 1
ATOM 708 O O . ALA A 1 83 ? 0.826 1.017 -2.371 1.00 94.31 83 ALA A O 1
ATOM 709 N N . ASP A 1 84 ? -0.459 2.741 -1.694 1.00 94.44 84 ASP A N 1
ATOM 710 C CA . ASP A 1 84 ? -0.384 3.507 -2.941 1.00 94.44 84 ASP A CA 1
ATOM 711 C C . ASP A 1 84 ? 1.050 3.950 -3.244 1.00 94.44 84 ASP A C 1
ATOM 713 O O . ASP A 1 84 ? 1.570 3.684 -4.334 1.00 94.44 84 ASP A O 1
ATOM 717 N N . ARG A 1 85 ? 1.728 4.556 -2.262 1.00 94.50 85 ARG A N 1
ATOM 718 C CA . ARG A 1 85 ? 3.132 4.975 -2.394 1.00 94.50 85 ARG A CA 1
ATOM 719 C C . ARG A 1 85 ? 4.043 3.794 -2.704 1.00 94.50 85 ARG A C 1
ATOM 721 O O . ARG A 1 85 ? 4.820 3.846 -3.654 1.00 94.50 85 ARG A O 1
ATOM 728 N N . ALA A 1 86 ? 3.897 2.692 -1.971 1.00 92.75 86 ALA A N 1
ATOM 729 C CA . ALA A 1 86 ? 4.698 1.490 -2.172 1.00 92.75 86 ALA A CA 1
ATOM 730 C C . ALA A 1 86 ? 4.540 0.909 -3.584 1.00 92.75 86 ALA A C 1
ATOM 732 O O . ALA A 1 86 ? 5.506 0.425 -4.182 1.00 92.75 86 ALA A O 1
ATOM 733 N N . ARG A 1 87 ? 3.322 0.954 -4.138 1.00 93.38 87 ARG A N 1
ATOM 734 C CA . ARG A 1 87 ? 3.055 0.536 -5.517 1.00 93.38 87 ARG A CA 1
ATOM 735 C C . ARG A 1 87 ? 3.758 1.445 -6.519 1.00 93.38 87 ARG A C 1
ATOM 737 O O . ARG A 1 87 ? 4.402 0.925 -7.430 1.00 93.38 87 ARG A O 1
ATOM 744 N N . ILE A 1 88 ? 3.629 2.764 -6.366 1.00 92.88 88 ILE A N 1
ATOM 745 C CA . ILE A 1 88 ? 4.244 3.747 -7.270 1.00 92.88 88 ILE A CA 1
ATOM 746 C C . ILE A 1 88 ? 5.759 3.549 -7.307 1.00 92.88 88 ILE A C 1
ATOM 748 O O . ILE A 1 88 ? 6.315 3.366 -8.387 1.00 92.88 88 ILE A O 1
ATOM 752 N N . GLU A 1 89 ? 6.402 3.480 -6.144 1.00 91.75 89 GLU A N 1
ATOM 753 C CA . GLU A 1 89 ? 7.856 3.332 -6.042 1.00 91.75 89 GLU A CA 1
ATOM 754 C C . GLU A 1 89 ? 8.358 2.023 -6.665 1.00 91.75 89 GLU A C 1
ATOM 756 O O . GLU A 1 89 ? 9.282 2.014 -7.483 1.00 91.75 89 GLU A O 1
ATOM 761 N N . LYS A 1 90 ? 7.707 0.890 -6.363 1.00 90.44 90 LYS A N 1
ATOM 762 C CA . LYS A 1 90 ? 8.098 -0.402 -6.953 1.00 90.44 90 LYS A CA 1
ATOM 763 C C . LYS A 1 90 ? 7.879 -0.437 -8.469 1.00 90.44 90 LYS A C 1
ATOM 765 O O . LYS A 1 90 ? 8.682 -1.038 -9.186 1.00 90.44 90 LYS A O 1
ATOM 770 N N . LEU A 1 91 ? 6.822 0.201 -8.980 1.00 90.81 91 LEU A N 1
ATOM 771 C CA . LEU A 1 91 ? 6.595 0.324 -10.424 1.00 90.81 91 LEU A CA 1
ATOM 772 C C . LEU A 1 91 ? 7.632 1.236 -11.088 1.00 90.81 91 LEU A C 1
ATOM 774 O O . LEU A 1 91 ? 8.147 0.875 -12.148 1.00 90.81 91 LEU A O 1
ATOM 778 N N . ALA A 1 92 ? 7.960 2.371 -10.469 1.00 89.38 92 ALA A N 1
ATOM 779 C CA . ALA A 1 92 ? 8.977 3.298 -10.952 1.00 89.38 92 ALA A CA 1
ATOM 780 C C . ALA A 1 92 ? 10.342 2.604 -11.050 1.00 89.38 92 ALA A C 1
ATOM 782 O O . ALA A 1 92 ? 10.972 2.633 -12.110 1.00 89.38 92 ALA A O 1
ATOM 783 N N . TYR A 1 93 ? 10.737 1.870 -10.005 1.00 88.12 93 TYR A N 1
ATOM 784 C CA . TYR A 1 93 ? 11.958 1.067 -10.007 1.00 88.12 93 TYR A CA 1
ATOM 785 C C . TYR A 1 93 ? 11.958 0.008 -11.119 1.00 88.12 93 TYR A C 1
ATOM 787 O O . TYR A 1 93 ? 12.933 -0.117 -11.859 1.00 88.12 93 TYR A O 1
ATOM 795 N N . ALA A 1 94 ? 10.854 -0.727 -11.302 1.00 87.12 94 ALA A N 1
ATOM 796 C CA . ALA A 1 94 ? 10.750 -1.736 -12.358 1.00 87.12 94 ALA A CA 1
ATOM 797 C C . ALA A 1 94 ? 10.890 -1.132 -13.769 1.00 87.12 94 ALA A C 1
ATOM 799 O O . ALA A 1 94 ? 11.524 -1.728 -14.644 1.00 87.12 94 ALA A O 1
ATOM 800 N N . VAL A 1 95 ? 10.317 0.055 -14.002 1.00 87.12 95 VAL A N 1
ATOM 801 C CA . VAL A 1 95 ? 10.459 0.782 -15.273 1.00 87.12 95 VAL A CA 1
ATOM 802 C C . VAL A 1 95 ? 11.898 1.252 -15.468 1.00 87.12 95 VAL A C 1
ATOM 804 O O . VAL A 1 95 ? 12.478 0.954 -16.514 1.00 87.12 95 VAL A O 1
ATOM 807 N N . ALA A 1 96 ? 12.491 1.908 -14.470 1.00 86.94 96 ALA A N 1
ATOM 808 C CA . ALA A 1 96 ? 13.869 2.391 -14.524 1.00 86.94 96 ALA A CA 1
ATOM 809 C C . ALA A 1 96 ? 14.862 1.254 -14.803 1.00 86.94 96 ALA A C 1
ATOM 811 O O . ALA A 1 96 ? 15.700 1.366 -15.697 1.00 86.94 96 ALA A O 1
ATOM 812 N N . LEU A 1 97 ? 14.702 0.117 -14.122 1.00 87.06 97 LEU A N 1
ATOM 813 C CA . LEU A 1 97 ? 15.523 -1.071 -14.333 1.00 87.06 97 LEU A CA 1
ATOM 814 C C . LEU A 1 97 ? 15.401 -1.595 -15.773 1.00 87.06 97 LEU A C 1
ATOM 816 O O . LEU A 1 97 ? 16.404 -1.905 -16.414 1.00 87.06 97 LEU A O 1
ATOM 820 N N . SER A 1 98 ? 14.180 -1.648 -16.316 1.00 86.69 98 SER A N 1
ATOM 821 C CA . SER A 1 98 ? 13.957 -2.088 -17.699 1.00 86.69 98 SER A CA 1
ATOM 822 C C . SER A 1 98 ? 14.597 -1.152 -18.731 1.00 86.69 98 SER A C 1
ATOM 824 O O . SER A 1 98 ? 15.156 -1.624 -19.720 1.00 86.69 98 SER A O 1
ATOM 826 N N . LEU A 1 99 ? 14.548 0.163 -18.494 1.00 86.88 99 LEU A N 1
ATOM 827 C CA . LEU A 1 99 ? 15.178 1.163 -19.355 1.00 86.88 99 LEU A CA 1
ATOM 828 C C . LEU A 1 99 ? 16.701 1.063 -19.287 1.00 86.88 99 LEU A C 1
ATOM 830 O O . LEU A 1 99 ? 17.347 1.065 -20.330 1.00 86.88 99 LEU A O 1
ATOM 834 N N . TYR A 1 100 ? 17.260 0.893 -18.086 1.00 86.94 100 TYR A N 1
ATOM 835 C CA . TYR A 1 100 ? 18.692 0.693 -17.886 1.00 86.94 100 TYR A CA 1
ATOM 836 C C . TYR A 1 100 ? 19.213 -0.515 -18.675 1.00 86.94 100 TYR A C 1
ATOM 838 O O . TYR A 1 100 ? 20.173 -0.388 -19.433 1.00 86.94 100 TYR A O 1
ATOM 846 N N . TYR A 1 101 ? 18.557 -1.676 -18.565 1.00 86.88 101 TYR A N 1
ATOM 847 C CA . TYR A 1 101 ? 18.979 -2.865 -19.310 1.00 86.88 101 TYR A CA 1
ATOM 848 C C . TYR A 1 101 ? 18.806 -2.709 -20.821 1.00 86.88 101 TYR A C 1
ATOM 850 O O . TYR A 1 101 ? 19.679 -3.142 -21.571 1.00 86.88 101 TYR A O 1
ATOM 858 N N . LYS A 1 102 ? 17.732 -2.057 -21.286 1.00 86.69 102 LYS A N 1
ATOM 859 C CA . LYS A 1 102 ? 17.562 -1.751 -22.715 1.00 86.69 102 LYS A CA 1
ATOM 860 C C . LYS A 1 102 ? 18.687 -0.857 -23.234 1.00 86.69 102 LYS A C 1
ATOM 862 O O . LYS A 1 102 ? 19.307 -1.214 -24.228 1.00 86.69 102 LYS A O 1
ATOM 867 N N . ALA A 1 103 ? 18.984 0.241 -22.539 1.00 86.38 103 ALA A N 1
ATOM 868 C CA . ALA A 1 103 ? 20.054 1.164 -22.907 1.00 86.38 103 ALA A CA 1
ATOM 869 C C . ALA A 1 103 ? 21.426 0.472 -22.900 1.00 86.38 103 ALA A C 1
ATOM 871 O O . ALA A 1 103 ? 22.196 0.580 -23.854 1.00 86.38 103 ALA A O 1
ATOM 872 N N . ARG A 1 104 ? 21.719 -0.314 -21.859 1.00 85.56 104 ARG A N 1
ATOM 873 C CA . ARG A 1 104 ? 22.956 -1.097 -21.780 1.00 85.56 104 ARG A CA 1
ATOM 874 C C . ARG A 1 104 ? 23.076 -2.087 -22.938 1.00 85.56 104 ARG A C 1
ATOM 876 O O . ARG A 1 104 ? 24.143 -2.180 -23.536 1.00 85.56 104 ARG A O 1
ATOM 883 N N . ASN A 1 105 ? 22.002 -2.794 -23.278 1.00 82.19 105 ASN A N 1
ATOM 884 C CA . ASN A 1 105 ? 22.013 -3.737 -24.393 1.00 82.19 105 ASN A CA 1
ATOM 885 C C . ASN A 1 105 ? 22.220 -3.020 -25.729 1.00 82.19 105 ASN A C 1
ATOM 887 O O . ASN A 1 105 ? 23.050 -3.464 -26.507 1.00 82.19 105 ASN A O 1
ATOM 891 N N . THR A 1 106 ? 21.572 -1.877 -25.976 1.00 80.06 106 THR A N 1
ATOM 892 C CA . THR A 1 106 ? 21.822 -1.090 -27.200 1.00 80.06 106 THR A CA 1
ATOM 893 C C . THR A 1 106 ? 23.261 -0.583 -27.308 1.00 80.06 106 THR A C 1
ATOM 895 O O . THR A 1 106 ? 23.783 -0.477 -28.412 1.00 80.06 106 THR A O 1
ATOM 898 N N . LEU A 1 107 ? 23.919 -0.300 -26.178 1.00 75.56 107 LEU A N 1
ATOM 899 C CA . LEU A 1 107 ? 25.331 0.090 -26.154 1.00 75.56 107 LEU A CA 1
ATOM 900 C C . LEU A 1 107 ? 26.273 -1.103 -26.397 1.00 75.56 107 LEU A C 1
ATOM 902 O O . LEU A 1 107 ? 27.318 -0.935 -27.014 1.00 75.56 107 LEU A O 1
ATOM 906 N N . LEU A 1 108 ? 25.919 -2.299 -25.914 1.00 68.88 108 LEU A N 1
ATOM 907 C CA . LEU A 1 108 ? 26.722 -3.522 -26.071 1.00 68.88 108 LEU A CA 1
ATOM 908 C C . LEU A 1 108 ? 26.531 -4.199 -27.435 1.00 68.88 108 LEU A C 1
ATOM 910 O O . LEU A 1 108 ? 27.459 -4.814 -27.952 1.00 68.88 108 LEU A O 1
ATOM 914 N N . THR A 1 109 ? 25.341 -4.089 -28.017 1.00 65.81 109 THR A N 1
ATOM 915 C CA . THR A 1 109 ? 25.019 -4.549 -29.369 1.00 65.81 109 THR A CA 1
ATOM 916 C C . THR A 1 109 ? 24.545 -3.343 -30.174 1.00 65.81 109 THR A C 1
ATOM 918 O O . THR A 1 109 ? 23.332 -3.113 -30.262 1.00 65.81 109 THR A O 1
ATOM 921 N N . PRO A 1 110 ? 25.468 -2.529 -30.719 1.00 64.75 110 PRO A N 1
ATOM 922 C CA . PRO A 1 110 ? 25.074 -1.415 -31.563 1.00 64.75 110 PRO A CA 1
ATOM 923 C C . PRO A 1 110 ? 24.317 -1.974 -32.770 1.00 64.75 110 PRO A C 1
ATOM 925 O O . PRO A 1 110 ? 24.823 -2.837 -33.488 1.00 64.75 110 PRO A O 1
ATOM 928 N N . SER A 1 111 ? 23.091 -1.491 -32.986 1.00 63.59 111 SER A N 1
ATOM 929 C CA . SER A 1 111 ? 22.236 -1.892 -34.115 1.00 63.59 111 SER A CA 1
ATOM 930 C C . SER A 1 111 ? 22.892 -1.635 -35.475 1.00 63.59 111 SER A C 1
ATOM 932 O O . SER A 1 111 ? 22.512 -2.247 -36.467 1.00 63.59 111 SER A O 1
ATOM 934 N N . TYR A 1 112 ? 23.899 -0.762 -35.507 1.00 69.69 112 TYR A N 1
ATOM 935 C CA . TYR A 1 112 ? 24.7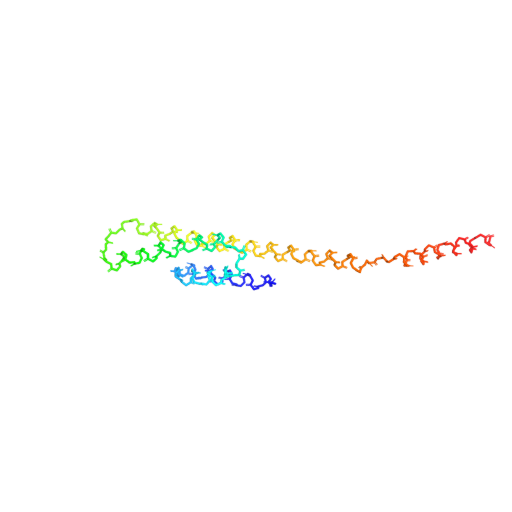21 -0.451 -36.661 1.00 69.69 112 TYR A CA 1
ATOM 936 C C . TYR A 1 112 ? 26.195 -0.521 -36.257 1.00 69.69 112 TYR A C 1
ATOM 938 O O . TYR A 1 112 ? 26.677 0.258 -35.434 1.00 69.69 112 TYR A O 1
ATOM 946 N N . THR A 1 113 ? 26.907 -1.513 -36.787 1.00 78.69 113 THR A N 1
ATOM 947 C CA . THR A 1 113 ? 28.329 -1.726 -36.482 1.00 78.69 113 THR A CA 1
ATOM 948 C C . THR A 1 113 ? 29.186 -0.894 -37.434 1.00 78.69 113 THR A C 1
ATOM 950 O O . THR A 1 113 ? 28.847 -0.780 -38.607 1.00 78.69 113 THR A O 1
ATOM 953 N N . ILE A 1 114 ? 30.345 -0.400 -36.983 1.00 78.94 114 ILE A N 1
ATOM 954 C CA . ILE A 1 114 ? 31.319 0.312 -37.841 1.00 78.94 114 ILE A CA 1
ATOM 955 C C . ILE A 1 114 ? 31.632 -0.489 -39.115 1.00 78.94 114 ILE A C 1
ATOM 957 O O . ILE A 1 114 ? 31.736 0.071 -40.196 1.00 78.94 114 ILE A O 1
ATOM 961 N N . LYS A 1 115 ? 31.703 -1.820 -39.009 1.00 81.81 115 LYS A N 1
ATOM 962 C CA . LYS A 1 115 ? 31.882 -2.719 -40.154 1.00 81.81 115 LYS A CA 1
ATOM 963 C C . LYS A 1 115 ? 30.739 -2.642 -41.176 1.00 81.81 115 LYS A C 1
ATOM 965 O O . LYS A 1 115 ? 31.010 -2.660 -42.367 1.00 81.81 115 LYS A O 1
ATOM 970 N N . ALA A 1 116 ? 29.487 -2.563 -40.723 1.00 83.19 116 ALA A N 1
ATOM 971 C CA . ALA A 1 116 ? 28.341 -2.389 -41.614 1.00 83.19 116 ALA A CA 1
ATOM 972 C C . ALA A 1 116 ? 28.388 -1.013 -42.298 1.00 83.19 116 ALA A C 1
ATOM 974 O O . ALA A 1 116 ? 28.139 -0.925 -43.494 1.00 83.19 116 ALA A O 1
ATOM 975 N N . ALA A 1 117 ? 28.818 0.022 -41.567 1.00 82.62 117 ALA A N 1
ATOM 976 C CA . ALA A 1 117 ? 29.027 1.359 -42.118 1.00 82.62 117 ALA A CA 1
ATOM 977 C C . ALA A 1 117 ? 30.111 1.413 -43.194 1.00 82.62 117 ALA A C 1
ATOM 979 O O . ALA A 1 117 ? 29.930 2.030 -44.238 1.00 82.62 117 ALA A O 1
ATOM 980 N N . LEU A 1 118 ? 31.237 0.741 -42.949 1.00 85.75 118 LEU A N 1
ATOM 981 C CA . LEU A 1 118 ? 32.328 0.641 -43.913 1.00 85.75 118 LEU A CA 1
ATOM 982 C C . LEU A 1 118 ? 31.897 -0.124 -45.163 1.00 85.75 118 LEU A C 1
ATOM 984 O O . LEU A 1 118 ? 32.191 0.320 -46.264 1.00 85.75 118 LEU A O 1
ATOM 988 N N . MET A 1 119 ? 31.155 -1.221 -44.998 1.00 86.81 119 MET A N 1
ATOM 989 C CA . MET A 1 119 ? 30.654 -2.010 -46.123 1.00 86.81 119 MET A CA 1
ATOM 990 C C . MET A 1 119 ? 29.660 -1.219 -46.985 1.00 86.81 119 MET A C 1
ATOM 992 O O . MET A 1 119 ? 29.721 -1.302 -48.207 1.00 86.81 119 MET A O 1
ATOM 996 N N . GLU A 1 120 ? 28.781 -0.413 -46.380 1.00 88.25 120 GLU A N 1
ATOM 997 C CA . GLU A 1 120 ? 27.936 0.529 -47.128 1.00 88.25 120 GLU A CA 1
ATOM 998 C C . GLU A 1 120 ? 28.777 1.565 -47.882 1.00 88.25 120 GLU A C 1
ATOM 1000 O O . GLU A 1 120 ? 28.533 1.804 -49.063 1.00 88.25 120 GLU A O 1
ATOM 1005 N N . LEU A 1 121 ? 29.789 2.148 -47.231 1.00 86.25 121 LEU A N 1
ATOM 1006 C CA . LEU A 1 121 ? 30.676 3.134 -47.853 1.00 86.25 121 LEU A CA 1
ATOM 1007 C C . LEU A 1 121 ? 31.426 2.556 -49.062 1.00 86.25 121 LEU A C 1
ATOM 1009 O O . LEU A 1 121 ? 31.495 3.195 -50.110 1.00 86.25 121 LEU A O 1
ATOM 1013 N N . GLU A 1 122 ? 31.951 1.339 -48.924 1.00 88.31 122 GLU A N 1
ATOM 1014 C CA . GLU A 1 122 ? 32.612 0.602 -50.003 1.00 88.31 122 GLU A CA 1
ATOM 1015 C C . GLU A 1 122 ? 31.649 0.351 -51.169 1.00 88.31 122 GLU A C 1
ATOM 1017 O O . GLU A 1 122 ? 32.014 0.576 -52.325 1.00 88.31 122 GLU A O 1
ATOM 1022 N N . ASN A 1 123 ? 30.398 -0.020 -50.882 1.00 86.19 123 ASN A N 1
ATOM 1023 C CA . ASN A 1 123 ? 29.380 -0.209 -51.913 1.00 86.19 123 ASN A CA 1
ATOM 1024 C C . ASN A 1 123 ? 29.091 1.095 -52.675 1.00 86.19 123 ASN A C 1
ATOM 1026 O O . ASN A 1 123 ? 29.089 1.100 -53.903 1.00 86.19 123 ASN A O 1
ATOM 1030 N N . TYR A 1 124 ? 28.957 2.224 -51.968 1.00 86.25 124 TYR A N 1
ATOM 1031 C CA . TYR A 1 124 ? 28.789 3.531 -52.612 1.00 86.25 124 TYR A CA 1
ATOM 1032 C C . TYR A 1 124 ? 29.990 3.910 -53.491 1.00 86.25 124 TYR A C 1
ATOM 1034 O O . TYR A 1 124 ? 29.807 4.467 -54.573 1.00 86.25 124 TYR A O 1
ATOM 1042 N N . THR A 1 125 ? 31.223 3.600 -53.070 1.00 84.12 125 THR A N 1
ATOM 1043 C CA . THR A 1 125 ? 32.406 3.846 -53.913 1.00 84.12 125 THR A CA 1
ATOM 1044 C C . THR A 1 125 ? 32.442 2.960 -55.157 1.00 84.12 125 THR A C 1
ATOM 1046 O O . THR A 1 125 ? 32.830 3.436 -56.224 1.00 84.12 125 THR A O 1
ATOM 1049 N N . ALA A 1 126 ? 32.001 1.705 -55.046 1.00 80.69 126 ALA A N 1
ATOM 1050 C CA . ALA A 1 126 ? 31.901 0.793 -56.179 1.00 80.69 126 ALA A CA 1
ATOM 1051 C C . ALA A 1 126 ? 30.847 1.270 -57.191 1.00 80.69 126 ALA A C 1
ATOM 1053 O O . ALA A 1 126 ? 31.133 1.321 -58.387 1.00 80.69 126 ALA A O 1
ATOM 1054 N N . ASP A 1 127 ? 29.679 1.709 -56.717 1.00 82.62 127 ASP A N 1
ATOM 1055 C CA . ASP A 1 127 ? 28.615 2.247 -57.571 1.00 82.62 127 ASP A CA 1
ATOM 1056 C C . ASP A 1 127 ? 29.069 3.512 -58.322 1.00 82.62 127 ASP A C 1
ATOM 1058 O O . ASP A 1 127 ? 28.847 3.633 -59.527 1.00 82.62 127 ASP A O 1
ATOM 1062 N N . ILE A 1 128 ? 29.779 4.432 -57.656 1.00 82.25 128 ILE A N 1
ATOM 1063 C CA . ILE A 1 128 ? 30.348 5.631 -58.302 1.00 82.25 128 ILE A CA 1
ATOM 1064 C C . ILE A 1 128 ? 31.369 5.248 -59.382 1.00 82.25 128 ILE A C 1
ATOM 1066 O O . ILE A 1 128 ? 31.362 5.826 -60.472 1.00 82.25 128 ILE A O 1
ATOM 1070 N N . ALA A 1 129 ? 32.232 4.267 -59.108 1.00 78.06 129 ALA A N 1
ATOM 1071 C CA . ALA A 1 129 ? 33.217 3.796 -60.076 1.00 78.06 129 ALA A CA 1
ATOM 1072 C C . ALA A 1 129 ? 32.548 3.181 -61.319 1.00 78.06 129 ALA A C 1
ATOM 1074 O O . ALA A 1 129 ? 32.968 3.465 -62.441 1.00 78.06 129 ALA A O 1
ATOM 1075 N N . VAL A 1 130 ? 31.473 2.407 -61.139 1.00 80.31 130 VAL A N 1
ATOM 1076 C CA . VAL A 1 130 ? 30.682 1.834 -6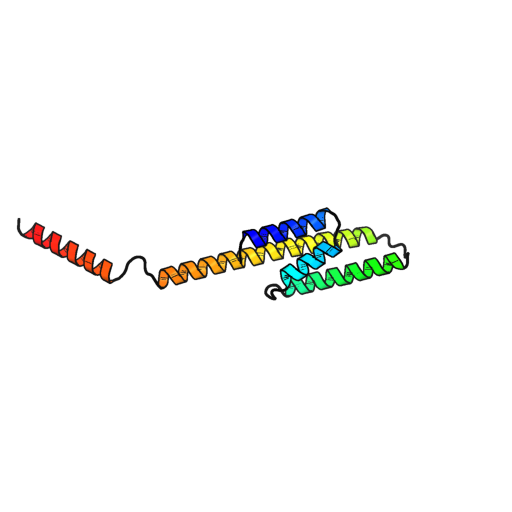2.243 1.00 80.31 130 VAL A CA 1
ATOM 1077 C C . VAL A 1 130 ? 30.030 2.929 -63.089 1.00 80.31 130 VAL A C 1
ATOM 1079 O O . VAL A 1 130 ? 30.070 2.851 -64.315 1.00 80.31 130 VAL A O 1
ATOM 1082 N N . ILE A 1 131 ? 29.491 3.977 -62.461 1.00 80.06 131 ILE A N 1
ATOM 1083 C CA . ILE A 1 131 ? 28.888 5.116 -63.171 1.00 80.06 131 ILE A CA 1
ATOM 1084 C C . ILE A 1 131 ? 29.939 5.897 -63.976 1.00 80.06 131 ILE A C 1
ATOM 1086 O O . ILE A 1 131 ? 29.640 6.364 -65.066 1.00 80.06 131 ILE A O 1
ATOM 1090 N N . SER A 1 132 ? 31.177 6.006 -63.484 1.00 72.25 132 SER A N 1
ATOM 1091 C CA . SER A 1 132 ? 32.262 6.728 -64.172 1.00 72.25 132 SER A CA 1
ATOM 1092 C C . SER A 1 132 ? 32.850 6.015 -65.402 1.00 72.25 132 SER A C 1
ATOM 1094 O O . SER A 1 132 ? 33.682 6.591 -66.102 1.00 72.25 132 SER A O 1
ATOM 1096 N N . LEU A 1 133 ? 32.455 4.761 -65.648 1.00 68.12 133 LEU A N 1
ATOM 1097 C CA . LEU A 1 133 ? 32.897 3.942 -66.785 1.00 68.12 133 LEU A CA 1
ATOM 1098 C C . LEU A 1 133 ? 31.947 4.022 -67.999 1.00 68.12 133 LEU A C 1
ATOM 1100 O O . LEU A 1 133 ? 32.201 3.361 -69.009 1.00 68.12 133 LEU A O 1
ATOM 1104 N N . HIS A 1 134 ? 30.863 4.796 -67.903 1.00 51.19 134 HIS A N 1
ATOM 1105 C CA . HIS A 1 134 ? 29.936 5.132 -68.991 1.00 51.19 134 HIS A CA 1
ATOM 1106 C C . HIS A 1 134 ? 30.041 6.617 -69.341 1.00 51.19 134 HIS A C 1
ATOM 1108 O O . HIS A 1 134 ? 29.918 6.930 -70.546 1.00 51.19 134 HIS A O 1
#

Solvent-accessible surface area (backbone atoms only — not comparable to full-atom values): 7565 Å² total; per-residue (Å²): 124,59,71,67,58,55,51,51,54,50,52,53,38,52,51,28,46,75,69,68,37,52,73,58,23,49,58,52,47,49,65,72,38,64,81,58,85,46,51,71,58,45,53,54,49,50,53,47,51,53,51,51,52,51,54,54,52,44,56,75,69,68,59,90,59,89,58,51,65,58,53,51,51,48,52,51,51,54,50,49,52,48,53,52,51,55,50,52,52,55,51,51,51,44,50,50,54,52,50,50,52,50,54,51,46,48,69,74,53,52,95,73,45,72,66,58,54,49,53,51,51,50,50,54,52,50,54,52,54,58,61,73,76,111

Foldseek 3Di:
DDLVVLVVLLVVLVVCLVVVVLVVSLVSVLVLCVPVPPVVLNVLSVVLVVLVVVLVVCVVVVDDDPCSVVNSVVSSVSSNVSSVVSSVVVVVVVVVVVVVVVVVVCVVDVPADVVNVVVVVVVVVVVVVVVVVD

Organism: NCBI:txid433724

pLDDT: mean 87.26, std 8.01, range [51.19, 95.5]

Radius of gyration: 28.64 Å; Cα contacts (8 Å, |Δi|>4): 57; chains: 1; bounding box: 49×19×98 Å